Protein AF-A0AAN4E5L0-F1 (afdb_monomer)

Solvent-accessible surface area (backbone atoms only — not comparable to full-atom values): 8154 Å² total; per-residue (Å²): 133,85,80,81,46,73,67,56,53,50,47,22,73,75,40,46,86,88,40,60,74,50,73,68,46,49,53,51,51,50,51,50,51,48,47,52,73,69,57,66,66,64,32,24,24,67,43,50,79,91,63,68,84,85,79,47,67,38,74,48,58,69,62,38,47,51,51,30,53,56,49,29,70,73,76,31,57,95,94,51,76,53,43,38,71,39,77,38,62,72,69,66,74,61,76,70,82,76,66,63,78,86,53,48,43,89,73,31,99,48,83,55,73,70,56,5,44,52,48,18,50,54,51,43,51,54,35,48,49,58,66,60,69,76,75,125

Mean predicted aligned error: 12.35 Å

Secondary structure (DSSP, 8-state):
-PPPPHHHHHHHHH-TTTSPPPHHHHHHHHHHHHHHHSPPEEEEEEEETT--TTT-EES-HHHHHHHHHHHHHHTPBTTB-SEEEEEEE--S-------PPPPPGGG-SSSSHHHHHHHHHHHHHHHHHHHHTT--

Nearest PDB structures (foldseek):
  5yk5-assembly1_B  TM=2.916E-01  e=5.985E+00  Homo sapiens

Organism: Escherichia coli (NCBI:txid562)

Radius of gyration: 24.07 Å; Cα contacts (8 Å, |Δi|>4): 131; chains: 1; bounding box: 57×50×49 Å

Foldseek 3Di:
DDQQDPVLVVVCVVPVVVSPDDPVNVVNVVLLVVLVVPWDFQKKFKDFPPDPGPPGIGSDQVVNVVVQVVVCVVPNDPPDRRIDIDGHTDRSPPPLPPLDDQADLVNAPDDDSVVSRVRSVVSVVVSVCSVVVVPD

Structure (mmCIF, N/CA/C/O backbone):
data_AF-A0AAN4E5L0-F1
#
_entry.id   AF-A0AAN4E5L0-F1
#
loop_
_atom_site.group_PDB
_atom_site.id
_atom_site.type_symbol
_atom_site.label_atom_id
_atom_site.label_alt_id
_atom_site.label_comp_id
_atom_site.label_asym_id
_atom_site.label_entity_id
_atom_site.label_seq_id
_atom_site.pdbx_PDB_ins_code
_atom_site.Cartn_x
_atom_site.Cartn_y
_atom_site.Cartn_z
_atom_site.occupancy
_atom_site.B_iso_or_equiv
_atom_site.auth_seq_id
_atom_site.auth_comp_id
_atom_site.auth_asym_id
_atom_site.auth_atom_id
_atom_site.pdbx_PDB_model_num
ATOM 1 N N . MET A 1 1 ? 15.395 -3.850 -17.228 1.00 48.84 1 MET A N 1
ATOM 2 C CA . MET A 1 1 ? 14.176 -4.519 -16.720 1.00 48.84 1 MET A CA 1
ATOM 3 C C . MET A 1 1 ? 13.006 -3.600 -17.005 1.00 48.84 1 MET A C 1
ATOM 5 O O . MET A 1 1 ? 13.101 -2.440 -16.631 1.00 48.84 1 MET A O 1
ATOM 9 N N . ASN A 1 2 ? 11.959 -4.085 -17.677 1.00 61.88 2 ASN A N 1
ATOM 10 C CA . ASN A 1 2 ? 10.698 -3.344 -17.774 1.00 61.88 2 ASN A CA 1
ATOM 11 C C . ASN A 1 2 ? 9.906 -3.564 -16.482 1.00 61.88 2 ASN A C 1
ATOM 13 O O . ASN A 1 2 ? 9.786 -4.704 -16.035 1.00 61.88 2 ASN A O 1
ATOM 17 N N . ALA A 1 3 ? 9.398 -2.485 -15.888 1.00 73.56 3 ALA A N 1
ATOM 18 C CA . ALA A 1 3 ? 8.523 -2.556 -14.724 1.00 73.56 3 ALA A CA 1
ATOM 19 C C . ALA A 1 3 ? 7.185 -3.210 -15.105 1.00 73.56 3 ALA A C 1
ATOM 21 O O . ALA A 1 3 ? 6.648 -2.953 -16.187 1.00 73.56 3 ALA A O 1
ATOM 22 N N . ILE A 1 4 ? 6.646 -4.058 -14.226 1.00 86.31 4 ILE A N 1
ATOM 23 C CA . ILE A 1 4 ? 5.318 -4.648 -14.420 1.00 86.31 4 ILE A CA 1
ATOM 24 C C . ILE A 1 4 ? 4.250 -3.545 -14.332 1.00 86.31 4 ILE A C 1
ATOM 26 O O . ILE A 1 4 ? 4.242 -2.750 -13.395 1.00 86.31 4 ILE A O 1
ATOM 30 N N . THR A 1 5 ? 3.352 -3.466 -15.318 1.00 89.25 5 THR A N 1
ATOM 31 C CA . THR A 1 5 ? 2.317 -2.419 -15.372 1.00 89.25 5 THR A CA 1
ATOM 32 C C . THR A 1 5 ? 0.990 -2.884 -14.776 1.00 89.25 5 THR A C 1
ATOM 34 O O . THR A 1 5 ? 0.688 -4.080 -14.711 1.00 89.25 5 THR A O 1
ATOM 37 N N . LYS A 1 6 ? 0.137 -1.927 -14.391 1.00 89.31 6 LYS A N 1
ATOM 38 C CA . LYS A 1 6 ? -1.228 -2.196 -13.911 1.00 89.31 6 LYS A CA 1
ATOM 39 C C . LYS A 1 6 ? -2.060 -2.940 -14.957 1.00 89.31 6 LYS A C 1
ATOM 41 O O . LYS A 1 6 ? -2.805 -3.858 -14.619 1.00 89.31 6 LYS A O 1
ATOM 46 N N . GLU A 1 7 ? -1.938 -2.560 -16.224 1.00 94.12 7 GLU A N 1
ATOM 47 C CA . GLU A 1 7 ? -2.640 -3.167 -17.358 1.00 94.12 7 GLU A CA 1
ATOM 48 C C . GLU A 1 7 ? -2.213 -4.625 -17.528 1.00 94.12 7 GLU A C 1
ATOM 50 O O . GLU A 1 7 ? -3.059 -5.503 -17.708 1.00 94.12 7 GLU A O 1
ATOM 55 N N . ARG A 1 8 ? -0.911 -4.899 -17.381 1.00 94.12 8 ARG A N 1
ATOM 56 C CA . ARG A 1 8 ? -0.362 -6.252 -17.448 1.00 94.12 8 ARG A CA 1
ATOM 57 C C . ARG A 1 8 ? -0.881 -7.139 -16.317 1.00 94.12 8 ARG A C 1
ATOM 59 O O . ARG A 1 8 ? -1.310 -8.262 -16.583 1.00 94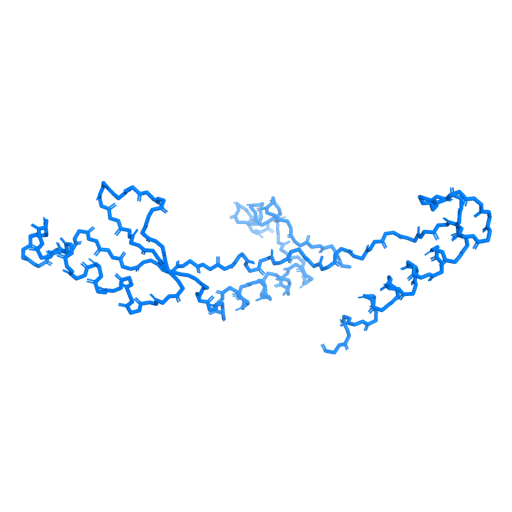.12 8 ARG A O 1
ATOM 66 N N . ILE A 1 9 ? -0.918 -6.617 -15.088 1.00 94.25 9 ILE A N 1
ATOM 67 C CA . ILE A 1 9 ? -1.486 -7.314 -13.921 1.00 94.25 9 ILE A CA 1
ATOM 68 C C . ILE A 1 9 ? -2.978 -7.601 -14.136 1.00 94.25 9 ILE A C 1
ATOM 70 O O . ILE A 1 9 ? -3.430 -8.720 -13.901 1.00 94.25 9 ILE A O 1
ATOM 74 N N . LYS A 1 10 ? -3.748 -6.630 -14.647 1.00 95.94 10 LYS A N 1
ATOM 75 C CA . LYS A 1 10 ? -5.175 -6.822 -14.961 1.00 95.94 10 LYS A CA 1
ATOM 76 C C . LYS A 1 10 ? -5.404 -7.925 -15.998 1.00 95.94 10 LYS A C 1
ATOM 78 O O . LYS A 1 10 ? -6.328 -8.717 -15.829 1.00 95.94 10 LYS A O 1
ATOM 83 N N . LEU A 1 11 ? -4.587 -7.983 -17.054 1.00 96.81 11 LEU A N 1
ATOM 84 C CA . LEU A 1 11 ? -4.675 -9.039 -18.070 1.00 96.81 11 LEU A CA 1
ATOM 85 C C . LEU A 1 11 ? -4.396 -10.422 -17.473 1.00 96.81 11 LEU A C 1
ATOM 87 O O . LEU A 1 11 ? -5.161 -11.351 -17.726 1.00 96.81 11 LEU A O 1
ATOM 91 N N . PHE A 1 12 ? -3.358 -10.535 -16.637 1.00 96.06 12 PHE A N 1
ATOM 92 C CA . PHE A 1 12 ? -3.051 -11.772 -15.918 1.00 96.06 12 PHE A CA 1
ATOM 93 C C . PHE A 1 12 ? -4.214 -12.218 -15.019 1.00 96.06 12 PHE A C 1
ATOM 95 O O . PHE A 1 12 ? -4.638 -13.364 -15.109 1.00 96.06 12 PHE A O 1
ATOM 102 N N . ILE A 1 13 ? -4.793 -11.314 -14.219 1.00 97.19 13 ILE A N 1
ATOM 103 C CA . ILE A 1 13 ? -5.928 -11.640 -13.334 1.00 97.19 13 ILE A CA 1
ATOM 104 C C . ILE A 1 13 ? -7.158 -12.086 -14.136 1.00 97.19 13 ILE A C 1
ATOM 106 O O . ILE A 1 13 ? -7.858 -13.011 -13.730 1.00 97.19 13 ILE A O 1
ATOM 110 N N . LYS A 1 14 ? -7.434 -11.438 -15.274 1.00 97.81 14 LYS A N 1
ATOM 111 C CA . LYS A 1 14 ? -8.608 -11.748 -16.101 1.00 97.81 14 LYS A CA 1
ATOM 112 C C . LYS A 1 14 ? -8.523 -13.133 -16.748 1.00 97.81 14 LYS A C 1
ATOM 114 O O . LYS A 1 14 ? -9.549 -13.795 -16.872 1.00 97.81 14 LYS A O 1
ATOM 119 N N . ASN A 1 15 ? -7.339 -13.542 -17.204 1.00 96.56 15 ASN A N 1
ATOM 120 C CA . ASN A 1 15 ? -7.131 -14.848 -17.826 1.00 96.56 15 ASN A CA 1
ATOM 121 C C . ASN A 1 15 ? -5.675 -15.323 -17.629 1.00 96.56 15 ASN A C 1
ATOM 123 O O . ASN A 1 15 ? -4.828 -15.073 -18.495 1.00 96.56 15 ASN A O 1
ATOM 127 N N . PRO A 1 16 ? -5.369 -15.994 -16.504 1.00 94.88 16 PRO A N 1
ATOM 128 C CA . PRO A 1 16 ? -3.994 -16.287 -16.099 1.00 94.88 16 PRO A CA 1
ATOM 129 C C . PRO A 1 16 ? -3.311 -17.367 -16.943 1.00 94.88 16 PRO A C 1
ATOM 131 O O . PRO A 1 16 ? -2.084 -17.372 -17.017 1.00 94.88 16 PRO A O 1
ATOM 134 N N . LEU A 1 17 ? -4.078 -18.257 -17.586 1.00 95.25 17 LEU A N 1
ATOM 135 C CA . LEU A 1 17 ? -3.530 -19.325 -18.429 1.00 95.25 17 LEU A CA 1
ATOM 136 C C . LEU A 1 17 ? -2.950 -18.762 -19.732 1.00 95.25 17 LEU A C 1
ATOM 138 O O . LEU A 1 17 ? -1.831 -19.109 -20.100 1.00 95.25 17 LEU A O 1
ATOM 142 N N . ASP A 1 18 ? -3.663 -17.829 -20.368 1.00 95.81 18 ASP A N 1
ATOM 143 C CA . ASP A 1 18 ? -3.223 -17.216 -21.628 1.00 95.81 18 ASP A CA 1
ATOM 144 C C . ASP A 1 18 ? -2.292 -16.012 -21.409 1.00 95.81 18 ASP A C 1
ATOM 146 O O . ASP A 1 18 ? -1.523 -15.642 -22.294 1.00 95.81 18 ASP A O 1
ATOM 150 N N . ASN A 1 19 ? -2.347 -15.384 -20.227 1.00 95.56 19 ASN A N 1
ATOM 151 C CA . ASN A 1 19 ? -1.596 -14.165 -19.903 1.00 95.56 19 ASN A CA 1
ATOM 152 C C . ASN A 1 19 ? -0.574 -14.379 -18.782 1.00 95.56 19 ASN A C 1
ATOM 154 O O . ASN A 1 19 ? -0.283 -13.432 -18.044 1.00 95.56 19 ASN A O 1
ATOM 158 N N . GLY A 1 20 ? -0.025 -15.589 -18.656 1.00 94.75 20 GLY A N 1
ATOM 159 C CA . GLY A 1 20 ? 0.946 -15.945 -17.621 1.00 94.75 20 GLY A CA 1
ATOM 160 C C . GLY A 1 20 ? 2.094 -14.938 -17.499 1.00 94.75 20 GLY A C 1
ATOM 161 O O . GLY A 1 20 ? 2.582 -14.401 -18.496 1.00 94.75 20 GLY A O 1
ATOM 162 N N . LEU A 1 21 ? 2.505 -14.648 -16.264 1.00 93.94 21 LEU A N 1
ATOM 163 C CA . LEU A 1 21 ? 3.606 -13.728 -15.980 1.00 93.94 21 LEU A CA 1
ATOM 164 C C . LEU A 1 21 ? 4.953 -14.397 -16.271 1.00 93.94 21 LEU A C 1
ATOM 166 O O . LEU A 1 21 ? 5.192 -15.538 -15.870 1.00 93.94 21 LEU A O 1
ATOM 170 N N . THR A 1 22 ? 5.863 -13.666 -16.907 1.00 92.94 22 THR A N 1
ATOM 171 C CA . THR A 1 22 ? 7.267 -14.073 -17.041 1.00 92.94 22 THR A CA 1
ATOM 172 C C . THR A 1 22 ? 7.939 -14.159 -15.666 1.00 92.94 22 THR A C 1
ATOM 174 O O . THR A 1 22 ? 7.499 -13.529 -14.705 1.00 92.94 22 THR A O 1
ATOM 177 N N . ARG A 1 23 ? 9.067 -14.874 -15.553 1.00 90.19 23 ARG A N 1
ATOM 178 C CA . ARG A 1 23 ? 9.832 -14.941 -14.292 1.00 90.19 23 ARG A CA 1
ATOM 179 C C . ARG A 1 23 ? 10.224 -13.553 -13.765 1.00 90.19 23 ARG A C 1
ATOM 181 O O . ARG A 1 23 ? 10.205 -13.332 -12.561 1.00 90.19 23 ARG A O 1
ATOM 188 N N . GLY A 1 24 ? 10.570 -12.623 -14.659 1.00 85.81 24 GLY A N 1
ATOM 189 C CA . GLY A 1 24 ? 10.897 -11.245 -14.286 1.00 85.81 24 GLY A CA 1
ATOM 190 C C . GLY A 1 24 ? 9.699 -10.501 -13.693 1.00 85.81 24 GLY A C 1
ATOM 191 O O . GLY A 1 24 ? 9.829 -9.885 -12.641 1.00 85.81 24 GLY A O 1
ATOM 192 N N . GLU A 1 25 ? 8.527 -10.623 -14.320 1.00 89.88 25 GLU A N 1
ATOM 193 C CA . GLU A 1 25 ? 7.273 -10.038 -13.824 1.00 89.88 25 GLU A CA 1
ATOM 194 C C . GLU A 1 25 ? 6.844 -10.641 -12.479 1.00 89.88 25 GLU A C 1
ATOM 196 O O . GLU A 1 25 ? 6.417 -9.906 -11.593 1.00 89.88 25 GLU A O 1
ATOM 201 N N . GLN A 1 26 ? 6.999 -11.957 -12.295 1.00 91.31 26 GLN A N 1
ATOM 202 C CA . GLN A 1 26 ? 6.706 -12.623 -11.020 1.00 91.31 26 GLN A CA 1
ATOM 203 C C . GLN A 1 26 ? 7.606 -12.111 -9.891 1.00 91.31 26 GLN A C 1
ATOM 205 O O . GLN A 1 26 ? 7.116 -11.800 -8.809 1.00 91.31 26 GLN A O 1
ATOM 210 N N . MET A 1 27 ? 8.913 -11.989 -10.150 1.00 87.38 27 MET A N 1
ATOM 211 C CA . MET A 1 27 ? 9.860 -11.452 -9.168 1.00 87.38 27 MET A CA 1
ATOM 212 C C . MET A 1 27 ? 9.540 -10.004 -8.806 1.00 87.38 27 MET A C 1
ATOM 214 O O . MET A 1 27 ? 9.622 -9.637 -7.639 1.00 87.38 27 MET A O 1
ATOM 218 N N . GLU A 1 28 ? 9.162 -9.188 -9.787 1.00 87.00 28 GLU A N 1
ATOM 219 C CA . GLU A 1 28 ? 8.800 -7.797 -9.532 1.00 87.00 28 GLU A CA 1
ATOM 220 C C . GLU A 1 28 ? 7.512 -7.678 -8.714 1.00 87.00 28 GLU A C 1
ATOM 222 O O . GLU A 1 28 ? 7.469 -6.942 -7.730 1.00 87.00 28 GLU A O 1
ATOM 227 N N . LEU A 1 29 ? 6.491 -8.470 -9.051 1.00 88.25 29 LEU A N 1
ATOM 228 C CA . LEU A 1 29 ? 5.252 -8.524 -8.279 1.00 88.25 29 LEU A CA 1
ATOM 229 C C . LEU A 1 29 ? 5.503 -8.982 -6.833 1.00 88.25 29 LEU A C 1
ATOM 231 O O . LEU A 1 29 ? 4.931 -8.407 -5.911 1.00 88.25 29 LEU A O 1
ATOM 235 N N . ALA A 1 30 ? 6.382 -9.968 -6.626 1.00 88.19 30 ALA A N 1
ATOM 236 C CA . ALA A 1 30 ? 6.755 -10.442 -5.294 1.00 88.19 30 ALA A CA 1
ATOM 237 C C . ALA A 1 30 ? 7.460 -9.356 -4.464 1.00 88.19 30 ALA A C 1
ATOM 239 O O . ALA A 1 30 ? 7.153 -9.205 -3.284 1.00 88.19 30 ALA A O 1
ATOM 240 N N . ARG A 1 31 ? 8.354 -8.562 -5.072 1.00 86.12 31 ARG A N 1
ATOM 241 C CA . ARG A 1 31 ? 9.010 -7.430 -4.392 1.00 86.12 31 ARG A CA 1
ATOM 242 C C . ARG A 1 31 ? 8.018 -6.344 -3.996 1.00 86.12 31 ARG A C 1
ATOM 244 O O . ARG A 1 31 ? 8.060 -5.882 -2.863 1.00 86.12 31 ARG A O 1
ATOM 251 N N . ILE A 1 32 ? 7.114 -5.967 -4.902 1.00 85.56 32 ILE A N 1
ATOM 252 C CA . ILE A 1 32 ? 6.075 -4.966 -4.620 1.00 85.56 32 ILE A CA 1
ATOM 253 C C . ILE A 1 32 ? 5.152 -5.456 -3.498 1.00 85.56 32 ILE A C 1
ATOM 255 O O . ILE A 1 32 ? 4.811 -4.685 -2.601 1.00 85.56 32 ILE A O 1
ATOM 259 N N . ALA A 1 33 ? 4.763 -6.734 -3.528 1.00 88.62 33 ALA A N 1
ATOM 260 C CA . ALA A 1 33 ? 3.939 -7.333 -2.484 1.00 88.62 33 ALA A CA 1
ATOM 261 C C . ALA A 1 33 ? 4.660 -7.338 -1.129 1.00 88.62 33 ALA A C 1
ATOM 263 O O . ALA A 1 33 ? 4.060 -6.933 -0.138 1.00 88.62 33 ALA A O 1
ATOM 264 N N . LEU A 1 34 ? 5.940 -7.725 -1.090 1.00 88.75 34 LEU A N 1
ATOM 265 C CA . LEU A 1 34 ? 6.742 -7.705 0.135 1.00 88.75 34 LEU A CA 1
ATOM 266 C C . LEU A 1 34 ? 6.863 -6.286 0.703 1.00 88.75 34 LEU A C 1
ATOM 268 O O . LEU A 1 34 ? 6.500 -6.067 1.852 1.00 88.75 34 LEU A O 1
ATOM 272 N N . ALA A 1 35 ? 7.239 -5.310 -0.128 1.00 84.75 35 ALA A N 1
ATOM 273 C CA . ALA A 1 35 ? 7.326 -3.908 0.280 1.00 84.75 35 ALA A CA 1
ATOM 274 C C . ALA A 1 35 ? 5.981 -3.354 0.782 1.00 84.75 35 ALA A C 1
ATOM 276 O O . ALA A 1 35 ? 5.951 -2.534 1.692 1.00 84.75 35 ALA A O 1
ATOM 277 N N . SER A 1 36 ? 4.858 -3.810 0.214 1.00 86.25 36 SER A N 1
ATOM 278 C CA . SER A 1 36 ? 3.520 -3.416 0.677 1.00 86.25 36 SER A CA 1
ATOM 279 C C . SER A 1 36 ? 3.159 -4.034 2.031 1.00 86.25 36 SER A C 1
ATOM 281 O O . SER A 1 36 ? 2.437 -3.410 2.801 1.00 86.25 36 SER A O 1
ATOM 283 N N . LEU A 1 37 ? 3.632 -5.251 2.320 1.00 89.19 37 LEU A N 1
ATOM 284 C CA . LEU A 1 37 ? 3.409 -5.931 3.601 1.00 89.19 37 LEU A CA 1
ATOM 285 C C . LEU A 1 37 ? 4.308 -5.385 4.718 1.00 89.19 37 LEU A C 1
ATOM 287 O O . LEU A 1 37 ? 3.899 -5.384 5.874 1.00 89.19 37 LEU A O 1
ATOM 291 N N . GLU A 1 38 ? 5.510 -4.926 4.372 1.00 88.69 38 GLU A N 1
ATOM 292 C CA . GLU A 1 38 ? 6.481 -4.327 5.299 1.00 88.69 38 GLU A CA 1
ATOM 293 C C . GLU A 1 38 ? 6.285 -2.812 5.480 1.00 88.69 38 GLU A C 1
ATOM 295 O O . GLU A 1 38 ? 6.980 -2.193 6.282 1.00 88.69 38 GLU A O 1
ATOM 300 N N . ALA A 1 39 ? 5.353 -2.194 4.745 1.00 88.81 39 ALA A N 1
ATOM 301 C CA . ALA A 1 39 ? 5.123 -0.758 4.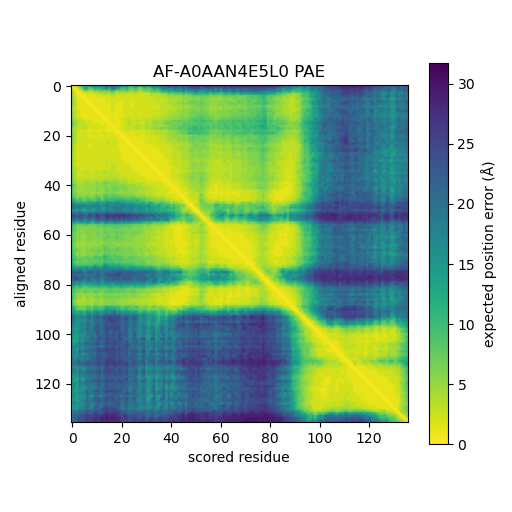808 1.00 88.81 39 ALA A CA 1
ATOM 302 C C . ALA A 1 39 ? 4.632 -0.323 6.197 1.00 88.81 39 ALA A C 1
ATOM 304 O O . ALA A 1 39 ? 3.592 -0.770 6.687 1.00 88.81 39 ALA A O 1
ATOM 305 N N . GLU A 1 40 ? 5.344 0.627 6.797 1.00 91.12 40 GLU A N 1
ATOM 306 C CA . GLU A 1 40 ? 4.904 1.306 8.010 1.00 91.12 40 GLU A CA 1
ATOM 307 C C . GLU A 1 40 ? 3.966 2.471 7.667 1.00 91.12 40 GLU A C 1
ATOM 309 O O . GLU A 1 40 ? 4.116 3.155 6.648 1.00 91.12 40 GLU A O 1
ATOM 314 N N . ALA A 1 41 ? 2.964 2.695 8.519 1.00 92.19 41 ALA A N 1
ATOM 315 C CA . ALA A 1 41 ? 2.064 3.832 8.377 1.00 92.19 41 ALA A CA 1
ATOM 316 C C . ALA A 1 41 ? 2.829 5.134 8.640 1.00 92.19 41 ALA A C 1
ATOM 318 O O . ALA A 1 41 ? 3.578 5.240 9.609 1.00 92.19 41 ALA A O 1
ATOM 319 N N . VAL A 1 42 ? 2.617 6.135 7.790 1.00 92.31 42 VAL A N 1
ATOM 320 C CA . VAL A 1 42 ? 3.327 7.422 7.869 1.00 92.31 42 VAL A CA 1
ATOM 321 C C . VAL A 1 42 ? 2.484 8.516 8.498 1.00 92.31 42 VAL A C 1
ATOM 323 O O . VAL A 1 42 ? 3.017 9.479 9.046 1.00 92.31 42 VAL A O 1
ATOM 326 N N . MET A 1 43 ? 1.166 8.353 8.441 1.00 93.88 43 MET A N 1
ATOM 327 C CA . MET A 1 43 ? 0.189 9.188 9.124 1.00 93.88 43 MET A CA 1
ATOM 328 C C . MET A 1 43 ? -1.013 8.328 9.514 1.00 93.88 43 MET A C 1
ATOM 330 O O . MET A 1 43 ? -1.153 7.179 9.093 1.00 93.88 43 MET A O 1
ATOM 334 N N . PHE A 1 44 ? -1.895 8.903 10.312 1.00 94.62 44 PHE A N 1
ATOM 335 C CA . PHE A 1 44 ? -3.131 8.301 10.773 1.00 94.62 44 PHE A CA 1
ATOM 336 C C . PHE A 1 44 ? -4.241 9.330 10.614 1.00 94.62 44 PHE A C 1
ATOM 338 O O . PHE A 1 44 ? -4.003 10.521 10.821 1.00 94.62 44 PHE A O 1
ATOM 345 N N . CYS A 1 45 ? -5.442 8.887 10.268 1.00 93.56 45 CYS A N 1
ATOM 346 C CA . CYS A 1 45 ? -6.615 9.748 10.243 1.00 93.56 45 CYS A CA 1
ATOM 347 C C . CYS A 1 45 ? -7.832 9.086 10.880 1.00 93.56 45 CYS A C 1
ATOM 349 O O . CYS A 1 45 ? -7.879 7.864 11.044 1.00 93.56 45 CYS A O 1
ATOM 351 N N . ILE A 1 46 ? -8.821 9.898 11.237 1.00 91.75 46 ILE A N 1
ATOM 352 C CA . ILE A 1 46 ? -10.139 9.395 11.621 1.00 91.75 46 ILE A CA 1
ATOM 353 C C . ILE A 1 46 ? -10.889 8.994 10.348 1.00 91.75 46 ILE A C 1
ATOM 355 O O . ILE A 1 46 ? -10.920 9.723 9.359 1.00 91.75 46 ILE A O 1
ATOM 359 N N . SER A 1 47 ? -11.515 7.823 10.370 1.00 89.56 47 SER A N 1
ATOM 360 C CA . SER A 1 47 ? -12.435 7.352 9.337 1.00 89.56 47 SER A CA 1
ATOM 361 C C . SER A 1 47 ? -13.765 6.996 9.992 1.00 89.56 47 SER A C 1
ATOM 363 O O . SER A 1 47 ? -13.778 6.324 11.019 1.00 89.56 47 SER A O 1
ATOM 365 N N . GLY A 1 48 ? -14.881 7.422 9.407 1.00 85.25 48 GLY A N 1
ATOM 366 C CA . GLY A 1 48 ? -16.220 7.193 9.949 1.00 85.25 48 GLY A CA 1
ATOM 367 C C . GLY A 1 48 ? -17.289 7.920 9.139 1.00 85.25 48 GLY A C 1
ATOM 368 O O . GLY A 1 48 ? -17.007 8.439 8.056 1.00 85.25 48 GLY A O 1
ATOM 369 N N . GLN A 1 49 ? -18.521 7.938 9.642 1.00 76.12 49 GLN A N 1
ATOM 370 C CA . GLN A 1 49 ? -19.604 8.701 9.016 1.00 76.12 49 GLN A CA 1
ATOM 371 C C . GLN A 1 49 ? -19.397 10.206 9.232 1.00 76.12 49 GLN A C 1
ATOM 373 O O . GLN A 1 49 ? -18.986 10.613 10.308 1.00 76.12 49 GLN A O 1
ATOM 378 N N . ASN A 1 50 ? -19.695 11.022 8.215 1.00 74.25 50 ASN A N 1
ATOM 379 C CA . ASN A 1 50 ? -19.678 12.493 8.284 1.00 74.25 50 ASN A CA 1
ATOM 380 C C . ASN A 1 50 ? -18.345 13.143 8.713 1.00 74.25 50 ASN A C 1
ATOM 382 O O . ASN A 1 50 ? -18.358 14.278 9.170 1.00 74.25 50 ASN A O 1
ATOM 386 N N . VAL A 1 51 ? -17.207 12.463 8.537 1.00 75.56 51 VAL A N 1
ATOM 387 C CA . VAL A 1 51 ? -15.882 13.051 8.795 1.00 75.56 51 VAL A CA 1
ATOM 388 C C . VAL A 1 51 ? -15.513 14.000 7.652 1.00 75.56 51 VAL A C 1
ATOM 390 O O . VAL A 1 51 ? -15.397 13.576 6.497 1.00 75.56 51 VAL A O 1
ATOM 393 N N . ASP A 1 52 ? -15.299 15.270 7.969 1.00 70.75 52 ASP A N 1
ATOM 394 C CA . ASP A 1 52 ? -14.643 16.248 7.109 1.00 70.75 52 ASP A CA 1
ATOM 395 C C . ASP A 1 52 ? -13.137 15.946 7.041 1.00 70.75 52 ASP A C 1
ATOM 397 O O . ASP A 1 52 ? -12.389 15.983 8.013 1.00 70.75 52 ASP A O 1
ATOM 401 N N . SER A 1 53 ? -12.677 15.546 5.857 1.00 61.28 53 SER A N 1
ATOM 402 C CA . SER A 1 53 ? -11.395 14.854 5.678 1.00 61.28 53 SER A CA 1
ATOM 403 C C . SER A 1 53 ? -10.136 15.699 5.914 1.00 61.28 53 SER A C 1
ATOM 405 O O . SER A 1 53 ? -9.038 15.147 5.871 1.00 61.28 53 SER A O 1
ATOM 407 N N . GLU A 1 54 ? -10.257 17.014 6.097 1.00 60.78 54 GLU A N 1
ATOM 408 C CA . GLU A 1 54 ? -9.109 17.933 6.062 1.00 60.78 54 GLU A CA 1
ATOM 409 C C . GLU A 1 54 ? -8.473 18.194 7.439 1.00 60.78 54 GLU A C 1
ATOM 411 O O . GLU A 1 54 ? -7.280 18.489 7.493 1.00 60.78 54 GLU A O 1
ATOM 416 N N . GLU A 1 55 ? -9.200 18.011 8.550 1.00 65.94 55 GLU A N 1
ATOM 417 C CA . GLU A 1 55 ? -8.714 18.392 9.893 1.00 65.94 55 GLU A CA 1
ATOM 418 C C . GLU A 1 55 ? -8.343 17.206 10.807 1.00 65.94 55 GLU A C 1
ATOM 420 O O . GLU A 1 55 ? -7.745 17.393 11.867 1.00 65.94 55 GLU A O 1
ATOM 425 N N . HIS A 1 56 ? -8.609 15.963 10.392 1.00 82.75 56 HIS A N 1
ATOM 426 C CA . HIS A 1 56 ? -8.473 14.778 11.253 1.00 82.75 56 HIS A CA 1
ATOM 427 C C . HIS A 1 56 ? -7.328 13.848 10.856 1.00 82.75 56 HIS A C 1
ATOM 429 O O . HIS A 1 56 ? -7.511 12.632 10.765 1.00 82.75 56 HIS A O 1
ATOM 435 N N . VAL A 1 57 ? -6.137 14.410 10.628 1.00 90.81 57 VAL A N 1
ATOM 436 C CA . VAL A 1 57 ? -4.917 13.664 10.284 1.00 90.81 57 VAL A CA 1
ATOM 437 C C . VAL A 1 57 ? -3.745 14.046 11.194 1.00 90.81 57 VAL A C 1
ATOM 439 O O . VAL A 1 57 ? -3.548 15.211 11.528 1.00 90.81 57 VAL A O 1
ATOM 442 N N . SER A 1 58 ? -2.940 13.065 11.603 1.00 93.19 58 SER A N 1
ATOM 443 C CA . SER A 1 58 ? -1.739 13.275 12.421 1.00 93.19 58 SER A CA 1
ATOM 444 C C . SER A 1 58 ? -0.677 12.217 12.135 1.00 93.19 58 SER A C 1
ATOM 446 O O . SER A 1 58 ? -0.985 11.095 11.743 1.00 93.19 58 SER A O 1
ATOM 448 N N . THR A 1 59 ? 0.592 12.538 12.372 1.00 94.00 59 THR A N 1
ATOM 449 C CA . THR A 1 59 ? 1.680 11.544 12.382 1.00 94.00 59 THR A CA 1
ATOM 450 C C . THR A 1 59 ? 1.680 10.690 13.655 1.00 94.00 59 THR A C 1
ATOM 452 O O . THR A 1 59 ? 2.298 9.629 13.682 1.00 94.00 59 THR A O 1
ATOM 455 N N . SER A 1 60 ? 0.979 11.112 14.714 1.00 95.00 60 SER A N 1
ATOM 456 C CA . SER A 1 60 ? 0.878 10.370 15.974 1.00 95.00 60 SER A CA 1
ATOM 457 C C . SER A 1 60 ? -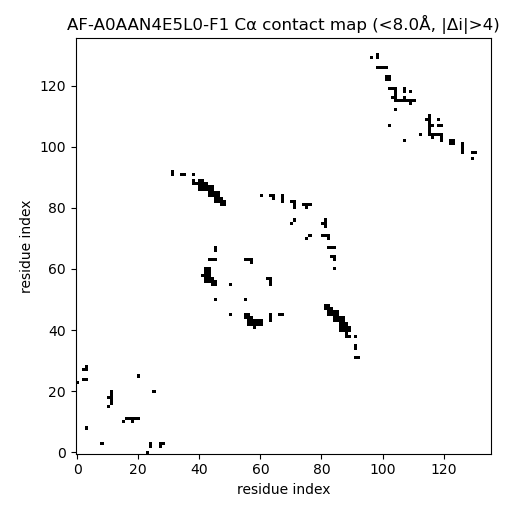0.397 9.534 16.024 1.00 95.00 60 SER A C 1
ATOM 459 O O . SER A 1 60 ? -1.497 10.077 16.143 1.00 95.00 60 SER A O 1
ATOM 461 N N . LYS A 1 61 ? -0.254 8.201 16.021 1.00 96.12 61 LYS A N 1
ATOM 462 C CA . LYS A 1 61 ? -1.390 7.278 16.183 1.00 96.12 61 LYS A CA 1
ATOM 463 C C . LYS A 1 61 ? -2.162 7.544 17.477 1.00 96.12 61 LYS A C 1
ATOM 465 O O . LYS A 1 61 ? -3.383 7.539 17.461 1.00 96.12 61 LYS A O 1
ATOM 470 N N . ALA A 1 62 ? -1.455 7.817 18.573 1.00 96.56 62 ALA A N 1
ATOM 471 C CA . ALA A 1 62 ? -2.065 8.035 19.883 1.00 96.56 62 ALA A CA 1
ATOM 472 C C . ALA A 1 62 ? -2.985 9.266 19.907 1.00 96.56 62 ALA A C 1
ATOM 474 O O . ALA A 1 62 ? -4.015 9.245 20.570 1.00 96.56 62 ALA A O 1
ATOM 475 N N . VAL A 1 63 ? -2.632 10.320 19.163 1.00 95.38 63 VAL A N 1
ATOM 476 C CA . VAL A 1 63 ? -3.480 11.514 19.035 1.00 95.38 63 VAL A CA 1
ATOM 477 C C . VAL A 1 63 ? -4.780 11.168 18.308 1.00 95.38 63 VAL A C 1
ATOM 479 O O . VAL A 1 63 ? -5.853 11.531 18.774 1.00 95.38 63 VAL A O 1
ATOM 482 N N . VAL A 1 64 ? -4.695 10.415 17.208 1.00 94.75 64 VAL A N 1
ATOM 483 C CA . VAL A 1 64 ? -5.881 10.006 16.441 1.00 94.75 64 VAL A CA 1
ATOM 484 C C . VAL A 1 64 ? -6.744 9.016 17.219 1.00 94.75 64 VAL A C 1
ATOM 486 O O . VAL A 1 64 ? -7.962 9.150 17.215 1.00 94.75 64 VAL A O 1
ATOM 489 N N . ASP A 1 65 ? -6.134 8.062 17.926 1.00 95.38 65 ASP A N 1
ATOM 490 C CA . ASP A 1 65 ? -6.858 7.118 18.784 1.00 95.38 65 ASP A CA 1
ATOM 491 C C . ASP A 1 65 ? -7.649 7.849 19.881 1.00 95.38 65 ASP A C 1
ATOM 493 O O . ASP A 1 65 ? -8.799 7.495 20.131 1.00 95.38 65 ASP A O 1
ATOM 497 N N . ALA A 1 66 ? -7.068 8.890 20.491 1.00 94.31 66 ALA A N 1
ATOM 498 C CA . ALA A 1 66 ? -7.748 9.696 21.504 1.00 94.31 66 ALA A CA 1
ATOM 499 C C . ALA A 1 66 ? -8.973 10.428 20.931 1.00 94.31 66 ALA A C 1
ATOM 501 O O . ALA A 1 66 ? -10.037 10.412 21.544 1.00 94.31 66 ALA A O 1
ATOM 502 N N . TRP A 1 67 ? -8.857 11.009 19.732 1.00 92.00 67 TRP A N 1
ATOM 503 C CA . TRP A 1 67 ? -10.000 11.631 19.054 1.00 92.00 67 TRP A CA 1
ATOM 504 C C . TRP A 1 67 ? -11.087 10.615 18.690 1.00 92.00 67 TRP A C 1
ATOM 506 O O . TRP A 1 67 ? -12.270 10.875 18.885 1.00 92.00 67 TRP A O 1
ATOM 516 N N . VAL A 1 68 ? -10.696 9.437 18.194 1.00 92.12 68 VAL A N 1
ATOM 517 C CA . VAL A 1 68 ? -11.629 8.344 17.874 1.00 92.12 68 VAL A CA 1
ATOM 518 C C . VAL A 1 68 ? -12.391 7.891 19.116 1.00 92.12 68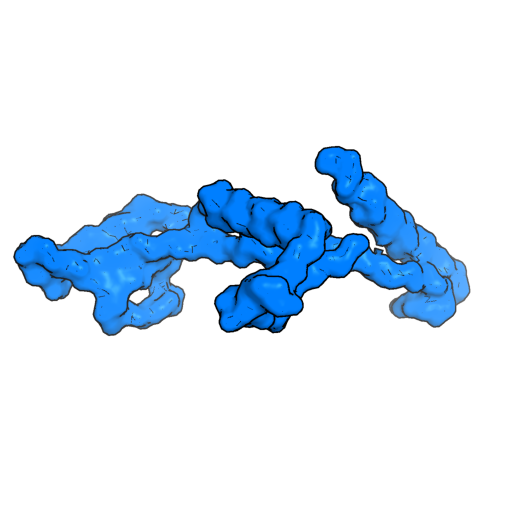 VAL A C 1
ATOM 520 O O . VAL A 1 68 ? -13.590 7.625 19.031 1.00 92.12 68 VAL A O 1
ATOM 523 N N . GLU A 1 69 ? -11.717 7.781 20.259 1.00 91.88 69 GLU A N 1
ATOM 524 C CA . GLU A 1 69 ? -12.358 7.444 21.528 1.00 91.88 69 GLU A CA 1
ATOM 525 C C . GLU A 1 69 ? -13.359 8.527 21.949 1.00 91.88 69 GLU A C 1
ATOM 527 O O . GLU A 1 69 ? -14.516 8.205 22.219 1.00 91.88 69 GLU A O 1
ATOM 532 N N . GLU A 1 70 ? -12.945 9.796 21.939 1.00 90.88 70 GLU A N 1
ATOM 533 C CA . GLU A 1 70 ? -13.796 10.938 22.291 1.00 90.88 70 GLU A CA 1
ATOM 534 C C . GLU A 1 70 ? -15.061 10.989 21.421 1.00 90.88 70 GLU A C 1
ATOM 536 O O . GLU A 1 70 ? -16.178 11.065 21.931 1.00 90.88 70 GLU A O 1
ATOM 541 N N . TRP A 1 71 ? -14.915 10.864 20.106 1.00 89.06 71 TRP A N 1
ATOM 542 C CA . TRP A 1 71 ? -16.036 10.989 19.174 1.00 89.06 71 TRP A CA 1
ATOM 543 C C . TRP A 1 71 ? -16.999 9.805 19.252 1.00 89.06 71 TRP A C 1
ATOM 545 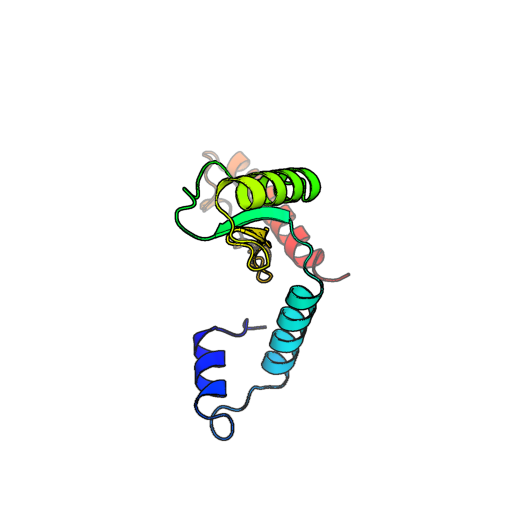O O . TRP A 1 71 ? -18.216 9.977 19.170 1.00 89.06 71 TRP A O 1
ATOM 555 N N . ASN A 1 72 ? -16.483 8.594 19.481 1.00 89.75 72 ASN A N 1
ATOM 556 C CA . ASN A 1 72 ? -17.334 7.429 19.715 1.00 89.75 72 ASN A CA 1
ATOM 557 C C . ASN A 1 72 ? -18.101 7.510 21.046 1.00 89.75 72 ASN A C 1
ATOM 559 O O . ASN A 1 72 ? -19.134 6.857 21.166 1.00 89.75 72 ASN A O 1
ATOM 563 N N . GLN A 1 73 ? -17.644 8.292 22.030 1.00 87.06 73 GLN A N 1
ATOM 564 C CA . GLN A 1 73 ? -18.418 8.552 23.252 1.00 87.06 73 GLN A CA 1
ATOM 565 C C . GLN A 1 73 ? -19.562 9.550 23.024 1.00 87.06 73 GLN A C 1
ATOM 567 O O . GLN A 1 73 ? -20.578 9.463 23.714 1.00 87.06 73 GLN A O 1
ATOM 572 N N . VAL A 1 74 ? -19.402 10.489 22.084 1.00 84.31 74 VAL A N 1
ATOM 573 C CA . VAL A 1 74 ? -20.398 11.535 21.798 1.00 84.31 74 VAL A CA 1
ATOM 574 C C . VAL A 1 74 ? -21.476 11.037 20.835 1.00 84.31 74 VAL A C 1
ATOM 576 O O . VAL A 1 74 ? -22.662 11.152 21.141 1.00 84.31 74 VAL A O 1
ATOM 579 N N . ASP A 1 75 ? -21.073 10.454 19.705 1.00 79.19 75 ASP A N 1
ATOM 580 C CA . ASP A 1 75 ? -22.003 10.080 18.629 1.00 79.19 75 ASP A CA 1
ATOM 581 C C . ASP A 1 75 ? -22.286 8.571 18.569 1.00 79.19 75 ASP A C 1
ATOM 583 O O . ASP A 1 75 ? -23.243 8.135 17.924 1.00 79.19 75 ASP A O 1
ATOM 587 N N . GLY A 1 76 ? -21.437 7.750 19.194 1.00 72.38 76 GLY A N 1
ATOM 588 C CA . GLY A 1 76 ? -21.493 6.295 19.085 1.00 72.38 76 GLY A CA 1
ATOM 589 C C . GLY A 1 76 ? -22.629 5.665 19.889 1.00 72.38 76 GLY A C 1
ATOM 590 O O . GLY A 1 76 ? -22.972 6.089 20.992 1.00 72.38 76 GLY A O 1
ATOM 591 N N . SER A 1 77 ? -23.196 4.584 19.352 1.00 70.94 77 SER A N 1
ATOM 592 C CA . SER A 1 77 ? -24.070 3.699 20.128 1.00 70.94 77 SER A CA 1
ATOM 593 C C . SER A 1 77 ? -23.224 2.701 20.929 1.00 70.94 77 SER A C 1
ATOM 595 O O . SER A 1 77 ? -22.193 2.241 20.429 1.00 70.94 77 SER A O 1
ATOM 597 N N . PRO A 1 78 ? -23.637 2.308 22.149 1.00 71.50 78 PRO A N 1
ATOM 598 C CA . PRO A 1 78 ? -22.904 1.312 22.923 1.00 71.50 78 PRO A CA 1
ATOM 599 C C . PRO A 1 78 ? -22.698 0.017 22.120 1.00 71.50 78 PRO A C 1
ATOM 601 O O . PRO A 1 78 ? -23.665 -0.650 21.760 1.00 71.50 78 PRO A O 1
ATOM 604 N N . GLY A 1 79 ? -21.438 -0.347 21.862 1.00 72.12 79 GLY A N 1
ATOM 605 C CA . GLY A 1 79 ? -21.056 -1.609 21.213 1.00 72.12 79 GLY A CA 1
ATOM 606 C C . GLY A 1 79 ? -20.739 -1.538 19.714 1.00 72.12 79 GLY A C 1
ATOM 607 O O . GLY A 1 79 ? -20.155 -2.491 19.202 1.00 72.12 79 GLY A O 1
ATOM 608 N N . GLU A 1 80 ? -21.033 -0.429 19.027 1.00 78.06 80 GLU A N 1
ATOM 609 C CA . GLU A 1 80 ? -20.711 -0.249 17.602 1.00 78.06 80 GLU A CA 1
ATOM 610 C C . GLU A 1 80 ? -19.998 1.097 17.370 1.00 78.06 80 GLU A C 1
ATOM 612 O O . GLU A 1 80 ? -20.654 2.139 17.320 1.00 78.06 80 GLU A O 1
ATOM 617 N N . PRO A 1 81 ? -18.653 1.111 17.249 1.00 81.94 81 PRO A N 1
ATOM 618 C CA . PRO A 1 81 ? -17.916 2.346 17.008 1.00 81.94 81 PRO A CA 1
ATOM 619 C C . PRO A 1 81 ? -18.215 2.893 15.604 1.00 81.94 81 PRO A C 1
ATOM 621 O O . PRO A 1 81 ? -18.066 2.190 14.602 1.00 81.94 81 PRO A O 1
ATOM 624 N N . LEU A 1 82 ? -18.601 4.166 15.536 1.00 88.69 82 LEU A N 1
ATOM 625 C CA . LEU A 1 82 ? -18.829 4.906 14.291 1.00 88.69 82 LEU A CA 1
ATOM 626 C C . LEU A 1 82 ? -17.523 5.374 13.645 1.00 88.69 82 LEU A C 1
ATOM 628 O O . LEU A 1 82 ? -17.443 5.492 12.419 1.00 88.69 82 LEU A O 1
ATOM 632 N N . TYR A 1 83 ? -16.504 5.618 14.468 1.00 90.62 83 TYR A N 1
ATOM 633 C CA . TYR A 1 83 ? -15.210 6.139 14.049 1.00 90.62 83 TYR A CA 1
ATOM 634 C C . TYR A 1 83 ? -14.090 5.140 14.335 1.00 90.62 83 TYR A C 1
ATOM 636 O O . TYR A 1 83 ? -14.122 4.402 15.322 1.00 90.62 83 TYR A O 1
ATOM 644 N N . LYS A 1 84 ? -13.070 5.134 13.478 1.00 92.69 84 LYS A N 1
ATOM 645 C CA . LYS A 1 84 ? -11.876 4.292 13.598 1.00 92.69 84 LYS A CA 1
ATOM 646 C C . LYS A 1 84 ? -10.623 5.043 13.171 1.00 92.69 84 LYS A C 1
ATOM 648 O O . LYS A 1 84 ? -10.663 5.864 12.256 1.00 92.69 84 LYS A O 1
ATOM 653 N N . THR A 1 85 ? -9.495 4.670 13.763 1.00 94.50 85 THR A N 1
ATOM 654 C CA . THR A 1 85 ? -8.175 5.099 13.299 1.00 94.50 85 THR A CA 1
ATOM 655 C C . THR A 1 85 ? -7.828 4.357 12.015 1.00 94.50 85 THR A C 1
ATOM 657 O O . THR A 1 85 ? -7.787 3.125 11.987 1.00 94.50 85 THR A O 1
ATOM 660 N N . MET A 1 86 ? -7.560 5.101 10.949 1.00 93.62 86 MET A N 1
ATOM 661 C CA . MET A 1 86 ? -7.118 4.577 9.665 1.00 93.62 86 MET A CA 1
ATOM 662 C C . MET A 1 86 ? -5.637 4.916 9.451 1.00 93.62 86 MET A C 1
ATOM 664 O O . MET A 1 86 ? -5.283 6.096 9.469 1.00 93.62 86 MET A O 1
ATOM 668 N N . PRO A 1 87 ? -4.755 3.923 9.247 1.00 93.81 87 PRO A N 1
ATOM 669 C CA . PRO A 1 87 ? -3.381 4.188 8.844 1.00 93.81 87 PRO A CA 1
ATOM 670 C C . PRO A 1 87 ? -3.327 4.688 7.396 1.00 93.81 87 PRO A C 1
ATOM 672 O O . PRO A 1 87 ? -4.015 4.174 6.512 1.00 93.81 87 PRO A O 1
ATOM 675 N N . LEU A 1 88 ? -2.466 5.669 7.154 1.00 91.62 88 LEU A N 1
ATOM 676 C CA . LEU A 1 88 ? -2.123 6.182 5.835 1.00 91.62 88 LEU A CA 1
ATOM 677 C C . LEU A 1 88 ? -0.691 5.760 5.518 1.00 91.62 88 LEU A C 1
ATOM 679 O O . LEU A 1 88 ? 0.230 6.018 6.292 1.00 91.62 88 LEU A O 1
ATOM 683 N N . TYR A 1 89 ? -0.508 5.111 4.375 1.00 90.06 89 TYR A N 1
ATOM 684 C CA . TYR A 1 89 ? 0.779 4.586 3.926 1.00 90.06 89 TYR A CA 1
ATOM 685 C C . TYR A 1 89 ? 1.303 5.409 2.752 1.00 90.06 89 TYR A C 1
ATOM 687 O O . TYR A 1 89 ? 0.521 5.917 1.944 1.00 90.06 89 TYR A O 1
ATOM 695 N N . TYR A 1 90 ? 2.626 5.482 2.599 1.00 80.19 90 TYR A N 1
ATOM 696 C CA . TYR A 1 90 ? 3.195 5.862 1.309 1.00 80.19 90 TYR A CA 1
ATOM 697 C C . TYR A 1 90 ? 2.894 4.772 0.278 1.00 80.19 90 TYR A C 1
ATOM 699 O O . TYR A 1 90 ? 2.863 3.582 0.593 1.00 80.19 90 TYR A O 1
ATOM 707 N N . HIS A 1 91 ? 2.681 5.162 -0.978 1.00 71.00 91 HIS A N 1
ATOM 708 C CA . HIS A 1 91 ? 2.550 4.184 -2.050 1.00 71.00 91 HIS A CA 1
ATOM 709 C C . HIS A 1 91 ? 3.834 3.347 -2.157 1.00 71.00 91 HIS A C 1
ATOM 711 O O . HIS A 1 91 ? 4.905 3.888 -2.418 1.00 71.00 91 HIS A O 1
ATOM 717 N N . ALA A 1 92 ? 3.705 2.022 -2.007 1.00 60.22 92 ALA A N 1
ATOM 718 C CA . ALA A 1 92 ? 4.818 1.065 -2.075 1.00 60.22 92 ALA A CA 1
ATOM 719 C C . ALA A 1 92 ? 5.598 1.126 -3.403 1.00 60.22 92 ALA A C 1
ATOM 721 O O . ALA A 1 92 ? 6.770 0.768 -3.468 1.00 60.22 92 ALA A O 1
ATOM 722 N N . ALA A 1 93 ? 4.961 1.619 -4.466 1.00 57.84 93 ALA A N 1
ATOM 723 C CA . ALA A 1 93 ? 5.642 1.997 -5.690 1.00 57.84 93 ALA A CA 1
ATOM 724 C C . ALA A 1 93 ? 6.179 3.427 -5.554 1.00 57.84 93 ALA A C 1
ATOM 726 O O . ALA A 1 93 ? 5.596 4.370 -6.092 1.00 57.84 93 ALA A O 1
ATOM 727 N N . LEU A 1 94 ? 7.310 3.599 -4.864 1.00 53.00 94 LEU A N 1
ATOM 728 C CA . LEU A 1 94 ? 8.151 4.752 -5.167 1.00 53.00 94 LEU A CA 1
ATOM 729 C C . LEU A 1 94 ? 8.492 4.645 -6.661 1.00 53.00 94 LEU A C 1
ATOM 731 O O . LEU A 1 94 ? 8.936 3.571 -7.088 1.00 53.00 94 LEU A O 1
ATOM 735 N N . PRO A 1 95 ? 8.282 5.687 -7.489 1.00 52.97 95 PRO A N 1
ATOM 736 C CA . PRO A 1 95 ? 8.911 5.687 -8.795 1.00 52.97 95 PRO A CA 1
ATOM 737 C C . PRO A 1 95 ? 10.399 5.488 -8.524 1.00 52.97 95 PRO A C 1
ATOM 739 O O . PRO A 1 95 ? 11.002 6.272 -7.788 1.00 52.97 95 PRO A O 1
ATOM 742 N N . ALA A 1 96 ? 10.967 4.389 -9.034 1.00 58.22 96 ALA A N 1
ATOM 743 C CA . ALA A 1 96 ? 12.405 4.181 -8.964 1.00 58.22 96 ALA A CA 1
ATOM 744 C C . ALA A 1 96 ? 13.061 5.503 -9.383 1.00 58.22 96 ALA A C 1
ATOM 746 O O . ALA A 1 96 ? 12.578 6.069 -10.371 1.00 58.22 96 ALA A O 1
ATOM 747 N N . PRO A 1 97 ? 14.080 6.007 -8.653 1.00 57.78 97 PRO A N 1
ATOM 748 C CA . PRO A 1 97 ? 14.721 7.270 -8.984 1.00 57.78 97 PRO A CA 1
ATOM 749 C C . PRO A 1 97 ? 14.944 7.315 -10.489 1.00 57.78 97 PRO A C 1
ATOM 751 O O . PRO A 1 97 ? 15.626 6.443 -11.043 1.00 57.78 97 PRO A O 1
ATOM 754 N N . VAL A 1 98 ? 14.239 8.229 -11.160 1.00 70.50 98 VAL A N 1
ATOM 755 C CA . VAL A 1 98 ? 14.307 8.329 -12.612 1.00 70.50 98 VAL A CA 1
ATOM 756 C C . VAL A 1 98 ? 15.692 8.866 -12.880 1.00 70.50 98 VAL A C 1
ATOM 758 O O . VAL A 1 98 ? 15.957 10.043 -12.653 1.00 70.50 98 VAL A O 1
ATOM 761 N N . VAL A 1 99 ? 16.592 7.967 -13.273 1.00 80.94 99 VAL A N 1
ATOM 762 C CA . VAL A 1 99 ? 17.924 8.340 -13.722 1.00 80.94 99 VAL A CA 1
ATOM 763 C C . VAL A 1 99 ? 17.707 9.285 -14.899 1.00 80.94 99 VAL A C 1
ATOM 765 O O . VAL A 1 99 ? 17.127 8.848 -15.896 1.00 80.94 99 VAL A O 1
ATOM 768 N N . PRO A 1 100 ? 18.112 10.560 -14.793 1.00 82.94 100 PRO A N 1
ATOM 769 C CA . PRO A 1 100 ? 17.903 11.498 -15.878 1.00 82.94 100 PRO A CA 1
ATOM 770 C C . PRO A 1 100 ? 18.681 11.068 -17.126 1.00 82.94 100 PRO A C 1
ATOM 772 O O . PRO A 1 100 ? 19.670 10.329 -17.035 1.00 82.94 100 PRO A O 1
ATOM 775 N N . ASP A 1 101 ? 18.258 11.542 -18.293 1.00 88.06 101 ASP A N 1
ATOM 776 C CA . ASP A 1 101 ? 18.996 11.308 -19.532 1.00 88.06 101 ASP A CA 1
ATOM 777 C C . ASP A 1 101 ? 20.381 11.969 -19.486 1.00 88.06 101 ASP A C 1
ATOM 779 O O . ASP A 1 101 ? 20.657 12.849 -18.665 1.00 88.06 101 ASP A O 1
ATOM 783 N N . GLU A 1 102 ? 21.292 11.494 -20.332 1.00 92.31 102 GLU A N 1
ATOM 784 C CA . GLU A 1 102 ? 22.611 12.109 -20.473 1.00 92.31 102 GLU A CA 1
ATOM 785 C C . GLU A 1 102 ? 22.467 13.547 -20.991 1.00 92.31 102 GLU A C 1
ATOM 787 O O . GLU A 1 102 ? 21.712 13.803 -21.926 1.00 92.31 102 GLU A O 1
ATOM 792 N N . MET A 1 103 ? 23.183 14.486 -20.371 1.00 94.38 103 MET A N 1
ATOM 793 C CA . MET A 1 103 ? 23.174 15.897 -20.758 1.00 94.38 103 ME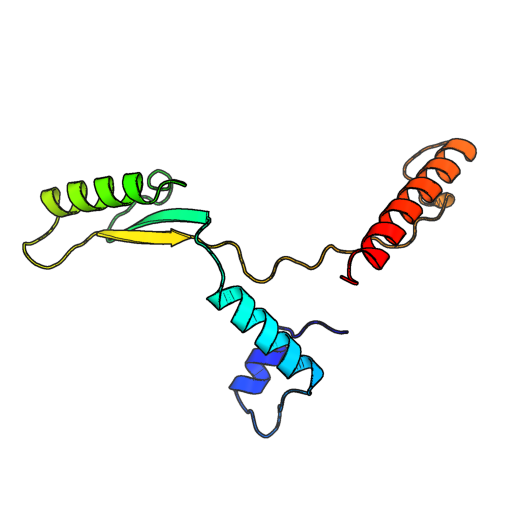T A CA 1
ATOM 794 C C . MET A 1 103 ? 24.388 16.191 -21.633 1.00 94.38 103 MET A C 1
ATOM 796 O O . MET A 1 103 ? 25.527 16.003 -21.192 1.00 94.38 103 MET A O 1
ATOM 800 N N . TYR A 1 104 ? 24.161 16.708 -22.839 1.00 92.56 104 TYR A N 1
ATOM 801 C CA . TYR A 1 104 ? 25.223 17.291 -23.654 1.00 92.56 104 TYR A CA 1
ATOM 802 C C . TYR A 1 104 ? 25.366 18.781 -23.349 1.00 92.56 104 TYR A C 1
ATOM 804 O O . TYR A 1 104 ? 24.430 19.447 -22.914 1.00 92.56 104 TYR A O 1
ATOM 812 N N . TRP A 1 105 ? 26.558 19.338 -23.571 1.00 91.81 105 TRP A N 1
ATOM 813 C CA . TRP A 1 105 ? 26.798 20.753 -23.282 1.00 91.81 105 TRP A CA 1
ATOM 814 C C . TRP A 1 105 ? 25.924 21.681 -24.140 1.00 91.81 105 TRP A C 1
ATOM 816 O O . TRP A 1 105 ? 25.631 22.784 -23.700 1.00 91.81 105 TRP A O 1
ATOM 826 N N . GLN A 1 106 ? 25.482 21.260 -25.333 1.00 91.12 106 GLN A N 1
ATOM 827 C CA . GLN A 1 106 ? 24.570 22.065 -26.154 1.00 91.12 106 GLN A CA 1
ATOM 828 C C . GLN A 1 106 ? 23.173 22.206 -25.533 1.00 91.12 106 GLN A C 1
ATOM 830 O O . GLN A 1 106 ? 22.499 23.199 -25.792 1.00 91.12 106 GLN A O 1
ATOM 835 N N . ASP A 1 107 ? 22.771 21.241 -24.706 1.00 91.19 107 ASP A N 1
ATOM 836 C CA . ASP A 1 107 ? 21.441 21.166 -24.092 1.00 91.19 107 ASP A CA 1
ATOM 837 C C . ASP A 1 107 ? 21.420 21.765 -22.677 1.00 91.19 107 ASP A C 1
ATOM 839 O O . ASP A 1 107 ? 20.374 21.836 -22.027 1.00 91.19 107 ASP A O 1
ATOM 843 N N . ALA A 1 108 ? 22.581 22.203 -22.178 1.00 91.06 108 ALA A N 1
ATOM 844 C CA . ALA A 1 108 ? 22.694 22.765 -20.845 1.00 91.06 108 ALA A CA 1
ATOM 845 C C . ALA A 1 108 ? 21.894 24.082 -20.746 1.00 91.06 108 ALA A C 1
ATOM 847 O O . ALA A 1 108 ? 22.040 24.958 -21.602 1.00 91.06 108 ALA A O 1
ATOM 848 N N . PRO A 1 109 ? 21.114 24.296 -19.670 1.00 92.50 109 PRO A N 1
ATOM 849 C CA . PRO A 1 109 ? 20.262 25.475 -19.497 1.00 92.50 109 PRO A CA 1
ATOM 850 C C . PRO A 1 109 ? 21.062 26.714 -19.050 1.00 92.50 109 PRO A C 1
ATOM 852 O O . PRO A 1 109 ? 20.613 27.494 -18.209 1.00 92.50 109 PRO A O 1
ATOM 855 N N . VAL A 1 110 ? 22.288 26.873 -19.553 1.00 91.25 110 VAL A N 1
ATOM 856 C CA . VAL A 1 110 ? 23.205 27.965 -19.215 1.00 91.25 110 VAL A CA 1
ATOM 857 C C . VAL A 1 110 ? 23.932 28.455 -20.463 1.00 91.25 110 VAL A C 1
ATOM 859 O O . VAL A 1 110 ? 24.407 27.671 -21.280 1.00 91.25 110 VAL A O 1
ATOM 862 N N . GLU A 1 111 ? 24.065 29.773 -20.590 1.00 86.75 111 GLU A N 1
ATOM 863 C CA . GLU A 1 111 ? 24.801 30.384 -21.696 1.00 86.75 111 GLU A CA 1
ATOM 864 C C . GLU A 1 111 ? 26.318 30.381 -21.454 1.00 86.75 111 GLU A C 1
ATOM 866 O O . GLU A 1 111 ? 26.810 30.575 -20.335 1.00 86.75 111 GLU A O 1
ATOM 871 N N . GLY A 1 112 ? 27.069 30.223 -22.545 1.00 89.62 112 GLY A N 1
ATOM 872 C CA . GLY A 1 112 ? 28.529 30.181 -22.547 1.00 89.62 112 GLY A CA 1
ATOM 873 C C . GLY A 1 112 ? 29.072 28.753 -22.505 1.00 89.62 112 GLY A C 1
ATOM 874 O O . GLY A 1 112 ? 28.793 27.986 -21.585 1.00 89.62 112 GLY A O 1
ATOM 875 N N . SER A 1 113 ? 29.907 28.414 -23.489 1.00 87.19 113 SER A N 1
ATOM 876 C CA . SER A 1 113 ? 30.400 27.048 -23.720 1.00 87.19 113 SER A CA 1
ATOM 877 C C . SER A 1 113 ? 31.113 26.434 -22.512 1.00 87.19 113 SER A C 1
ATOM 879 O O . SER A 1 113 ? 30.920 25.257 -22.217 1.00 87.19 113 SER A O 1
ATOM 881 N N . SER A 1 114 ? 31.892 27.221 -21.765 1.00 91.44 114 SER A N 1
ATOM 882 C CA . SER A 1 114 ? 32.594 26.746 -20.566 1.00 91.44 114 SER A CA 1
ATOM 883 C C . SER A 1 114 ? 31.646 26.418 -19.408 1.00 91.44 114 SER A C 1
ATOM 885 O O . SER A 1 114 ? 31.815 25.393 -18.748 1.00 91.44 114 SER A O 1
ATOM 887 N N . LYS A 1 115 ? 30.622 27.250 -19.176 1.00 91.00 115 LYS A N 1
ATOM 888 C CA . LYS A 1 115 ? 29.605 27.015 -18.137 1.00 91.00 115 LYS A CA 1
ATOM 889 C C . LYS A 1 115 ? 28.721 25.824 -18.494 1.00 91.00 115 LYS A C 1
ATOM 891 O O . LYS A 1 115 ? 28.446 24.992 -17.635 1.00 91.00 115 LYS A O 1
ATOM 896 N N . ALA A 1 116 ? 28.344 25.721 -19.763 1.00 93.88 116 ALA A N 1
ATOM 897 C CA . ALA A 1 116 ? 27.545 24.628 -20.294 1.00 93.88 116 ALA A CA 1
ATOM 898 C C . ALA A 1 116 ? 28.259 23.270 -20.182 1.00 93.88 116 ALA A C 1
ATOM 900 O O . ALA A 1 116 ? 27.672 22.296 -19.710 1.00 93.88 116 ALA A O 1
ATOM 901 N N . ALA A 1 117 ? 29.555 23.217 -20.509 1.00 93.94 117 ALA A N 1
ATOM 902 C CA . ALA A 1 117 ? 30.365 22.010 -20.340 1.00 93.94 117 ALA A CA 1
ATOM 903 C C . ALA A 1 117 ? 30.497 21.590 -18.864 1.00 93.94 117 ALA A C 1
ATOM 905 O O . ALA A 1 117 ? 30.376 20.405 -18.541 1.00 93.94 117 ALA A O 1
ATOM 906 N N . ALA A 1 118 ? 30.703 22.551 -17.955 1.00 94.75 118 ALA A N 1
ATOM 907 C CA . ALA A 1 118 ? 30.778 22.273 -16.520 1.00 94.75 118 ALA A CA 1
ATOM 908 C C . ALA A 1 118 ? 29.441 21.751 -15.964 1.00 94.75 118 ALA A C 1
ATOM 910 O O . ALA A 1 118 ? 29.430 20.789 -15.194 1.00 94.75 118 ALA A O 1
ATOM 911 N N . TYR A 1 119 ? 28.319 22.334 -16.400 1.00 95.00 119 TYR A N 1
ATOM 912 C CA . TYR A 1 119 ? 26.977 21.883 -16.029 1.00 95.00 119 TYR A CA 1
ATOM 913 C C . TYR A 1 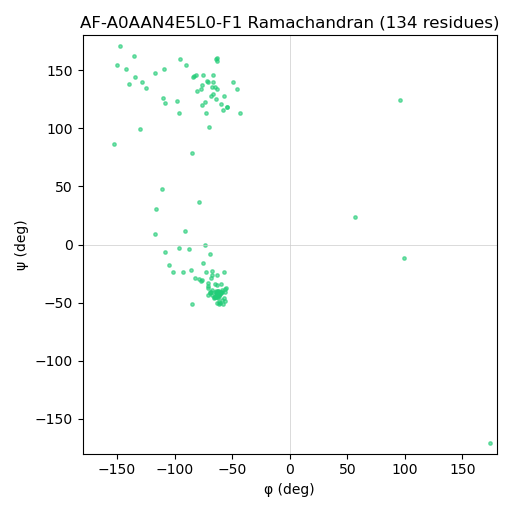119 ? 26.714 20.444 -16.490 1.00 95.00 119 TYR A C 1
ATOM 915 O O . TYR A 1 119 ? 26.356 19.597 -15.672 1.00 95.00 119 TYR A O 1
ATOM 923 N N . ALA A 1 120 ? 26.959 20.144 -17.771 1.00 95.56 120 ALA A N 1
ATOM 924 C CA . ALA A 1 120 ? 26.797 18.797 -18.322 1.00 95.56 120 ALA A CA 1
ATOM 925 C C . ALA A 1 120 ? 27.674 17.765 -17.591 1.00 95.56 120 ALA A C 1
ATOM 927 O O . ALA A 1 120 ? 27.224 16.660 -17.290 1.00 95.56 120 ALA A O 1
ATOM 928 N N . THR A 1 121 ? 28.902 18.145 -17.225 1.00 96.06 121 THR A N 1
ATOM 929 C CA . THR A 1 121 ? 29.806 17.287 -16.442 1.00 96.06 121 THR A CA 1
ATOM 930 C C . THR A 1 121 ? 29.219 16.958 -15.068 1.00 96.06 121 THR A C 1
ATOM 932 O O . THR A 1 121 ? 29.159 15.787 -14.693 1.00 96.06 121 THR A O 1
ATOM 935 N N . GLY A 1 122 ? 28.750 17.967 -14.325 1.00 95.50 122 GLY A N 1
ATOM 936 C CA . GLY A 1 122 ? 28.135 17.763 -13.009 1.00 95.50 122 GLY A CA 1
ATOM 937 C C . GLY A 1 122 ? 26.854 16.930 -13.081 1.00 95.50 122 GLY A C 1
ATOM 938 O O . GLY A 1 122 ? 26.669 16.003 -12.294 1.00 95.50 122 GLY A O 1
ATOM 939 N N . TRP A 1 123 ? 26.007 17.205 -14.075 1.00 95.19 123 TRP A N 1
ATOM 940 C CA . TRP A 1 123 ? 24.794 16.432 -14.339 1.00 95.19 123 TRP A CA 1
ATOM 941 C C . TRP A 1 123 ? 25.101 14.952 -14.590 1.00 95.19 123 TRP A C 1
ATOM 943 O O . TRP A 1 123 ? 24.541 14.078 -13.925 1.00 95.19 123 TRP A O 1
ATOM 953 N N . ASN A 1 124 ? 26.034 14.659 -15.500 1.00 94.81 124 ASN A N 1
ATOM 954 C CA . ASN A 1 124 ? 26.387 13.285 -15.855 1.00 94.81 124 ASN A CA 1
ATOM 955 C C . ASN A 1 124 ? 27.102 12.549 -14.707 1.00 94.81 124 ASN A C 1
ATOM 957 O O . ASN A 1 124 ? 26.928 11.338 -14.569 1.00 94.81 124 ASN A O 1
ATOM 961 N N . ALA A 1 125 ? 27.827 13.261 -13.837 1.00 94.38 125 ALA A N 1
ATOM 962 C CA . ALA A 1 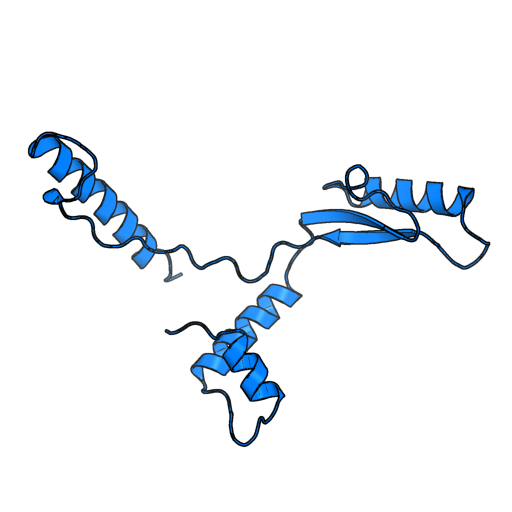125 ? 28.386 12.692 -12.609 1.00 94.38 125 ALA A CA 1
ATOM 963 C C . ALA A 1 125 ? 27.285 12.273 -11.616 1.00 94.38 125 ALA A C 1
ATOM 965 O O . ALA A 1 125 ? 27.302 11.145 -11.119 1.00 94.38 125 ALA A O 1
ATOM 966 N N . CYS A 1 126 ? 26.284 13.131 -11.382 1.00 90.88 126 CYS A N 1
ATOM 967 C CA . CYS A 1 126 ? 25.115 12.787 -10.563 1.00 90.88 126 CYS A CA 1
ATOM 968 C C . CYS A 1 126 ? 24.334 11.610 -11.163 1.00 90.88 126 CYS A C 1
ATOM 970 O O . CYS A 1 126 ? 23.973 10.674 -10.449 1.00 90.88 126 CYS A O 1
ATOM 972 N N . ARG A 1 127 ? 24.120 11.615 -12.484 1.00 91.00 127 ARG A N 1
ATOM 973 C CA . ARG A 1 127 ? 23.486 10.512 -13.218 1.00 91.00 127 ARG A CA 1
ATOM 974 C C . ARG A 1 127 ? 24.238 9.191 -13.028 1.00 91.00 127 ARG A C 1
ATOM 976 O O . ARG A 1 127 ? 23.613 8.168 -12.755 1.00 91.00 127 ARG A O 1
ATOM 983 N N . ALA A 1 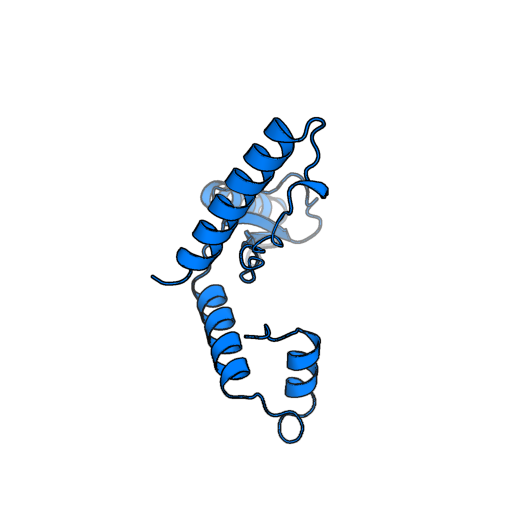128 ? 25.567 9.202 -13.145 1.00 91.25 128 ALA A N 1
ATOM 984 C CA . ALA A 1 128 ? 26.397 8.019 -12.927 1.00 91.25 128 ALA A CA 1
ATOM 985 C C . ALA A 1 128 ? 26.273 7.503 -11.486 1.00 91.25 128 ALA A C 1
ATOM 987 O O . ALA A 1 128 ? 26.087 6.305 -11.284 1.00 91.25 128 ALA A O 1
ATOM 988 N N . ALA A 1 129 ? 26.283 8.391 -10.488 1.00 88.81 129 ALA A N 1
ATOM 989 C CA . ALA A 1 129 ? 26.071 8.006 -9.094 1.00 88.81 129 ALA A CA 1
ATOM 990 C C . ALA A 1 129 ? 24.702 7.333 -8.878 1.00 88.81 129 ALA A C 1
ATOM 992 O O . ALA A 1 129 ? 24.631 6.301 -8.213 1.00 88.81 129 ALA A O 1
ATOM 993 N N . MET A 1 130 ? 23.632 7.844 -9.501 1.00 84.62 130 MET A N 1
ATOM 994 C CA . MET A 1 130 ? 22.304 7.212 -9.445 1.00 84.62 130 MET A CA 1
ATOM 995 C C . MET A 1 130 ? 22.272 5.828 -10.117 1.00 84.62 130 MET A C 1
ATOM 997 O O . MET A 1 130 ? 21.555 4.941 -9.658 1.00 84.62 130 MET A O 1
ATOM 1001 N N . LEU A 1 131 ? 23.051 5.619 -11.186 1.00 82.50 131 LEU A N 1
ATOM 1002 C CA . LEU A 1 131 ? 23.193 4.310 -11.839 1.00 82.50 131 LEU A CA 1
ATOM 1003 C C . LEU A 1 131 ? 23.997 3.314 -10.991 1.00 82.50 131 LEU A C 1
ATOM 1005 O O . LEU A 1 131 ? 23.661 2.130 -10.970 1.00 82.50 131 LEU A O 1
ATOM 1009 N N . HIS A 1 132 ? 25.034 3.779 -10.290 1.00 78.50 132 HIS A N 1
ATOM 1010 C CA . HIS A 1 132 ? 25.907 2.938 -9.466 1.00 78.50 132 HIS A CA 1
ATOM 1011 C C . HIS A 1 132 ? 25.344 2.643 -8.066 1.00 78.50 132 HIS A C 1
ATOM 1013 O O . HIS A 1 132 ? 25.603 1.568 -7.535 1.00 78.50 132 HIS A O 1
ATOM 1019 N N . GLY A 1 133 ? 24.525 3.529 -7.489 1.00 62.25 133 GLY A N 1
ATOM 1020 C CA . GLY A 1 133 ? 23.917 3.346 -6.162 1.00 62.25 133 GLY A CA 1
ATOM 1021 C C . GLY A 1 133 ? 22.779 2.318 -6.092 1.00 62.25 133 GLY A C 1
ATOM 1022 O O . GLY A 1 133 ? 22.218 2.103 -5.026 1.00 62.25 133 GLY A O 1
ATOM 1023 N N . LYS A 1 134 ? 22.415 1.675 -7.209 1.00 54.94 134 LYS A N 1
ATOM 1024 C CA . LYS A 1 134 ? 21.342 0.663 -7.282 1.00 54.94 134 LYS A CA 1
ATOM 1025 C C . LYS A 1 134 ? 21.847 -0.779 -7.063 1.00 54.94 134 LYS A C 1
ATOM 1027 O O . LYS A 1 134 ? 21.134 -1.724 -7.396 1.00 54.94 134 LYS A O 1
ATOM 1032 N N . GLY A 1 135 ? 23.090 -0.942 -6.600 1.00 48.66 135 GLY A N 1
ATOM 1033 C CA . GLY A 1 135 ? 23.827 -2.211 -6.583 1.00 48.66 135 GLY A CA 1
ATOM 1034 C C . GLY A 1 135 ? 24.218 -2.776 -5.213 1.00 48.66 135 GLY A C 1
ATOM 1035 O O . GLY A 1 135 ? 24.970 -3.747 -5.206 1.00 48.66 135 GLY A O 1
ATOM 1036 N N . GLU A 1 136 ? 23.737 -2.219 -4.099 1.00 34.72 136 GLU A N 1
ATOM 1037 C CA . GLU A 1 136 ? 23.947 -2.766 -2.742 1.00 34.72 136 GLU A CA 1
ATOM 1038 C C . GLU A 1 136 ? 22.629 -3.204 -2.098 1.00 34.72 136 GLU A C 1
ATOM 1040 O O . GLU A 1 136 ? 21.628 -2.463 -2.241 1.00 34.72 136 GLU A O 1
#

pLDDT: mean 85.52, std 12.44, range [34.72, 97.81]

Sequence (136 aa):
MNAITKERIKLFIKNPLDNGLTRGEQMELARIALASLEAEAVMFCISGQNVDSEEHVSTSKAVVDAWVEEWNQVDGSPGEPLYKTMPLYYHAALPAPVVPDEMYWQDAPVEGSSKAAAYATGWNACRAAMLHGKGE